Protein AF-A0A652K557-F1 (afdb_monomer)

Solvent-accessible surface area (backbone atoms only — not comparable to full-atom values): 4239 Å² total; per-residue (Å²): 128,42,57,14,81,71,79,59,48,77,34,80,60,63,97,68,79,82,68,63,59,43,77,41,71,66,45,48,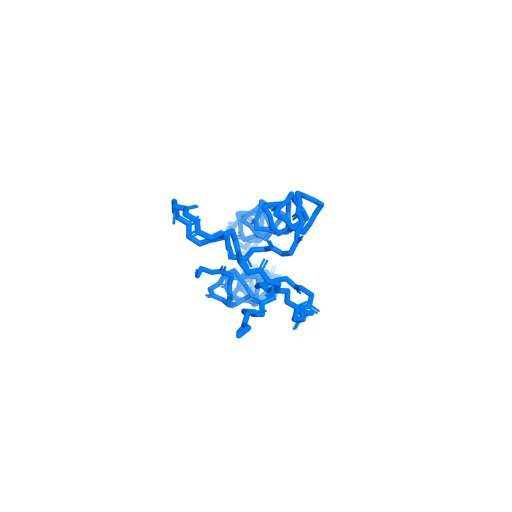50,52,47,52,49,51,50,53,51,31,54,53,47,26,54,50,22,55,50,50,24,73,73,31,88,73,82,56,19,62,57,26,47,50,55,19,50,53,33,46,55,55,44,62,76,66,114

Structure (mmCIF, N/CA/C/O backbone):
data_AF-A0A652K557-F1
#
_entry.id   AF-A0A652K557-F1
#
loop_
_atom_site.group_PDB
_atom_site.id
_atom_site.type_symbol
_atom_site.label_atom_id
_atom_site.label_alt_id
_atom_site.label_comp_id
_atom_site.label_asym_id
_atom_site.label_entity_id
_atom_site.label_seq_id
_atom_site.pdbx_PDB_ins_code
_atom_site.Cartn_x
_atom_site.Cartn_y
_atom_site.Cartn_z
_atom_site.occupancy
_atom_site.B_iso_or_equiv
_atom_site.auth_seq_id
_atom_site.auth_comp_id
_atom_site.auth_asym_id
_atom_site.auth_atom_id
_atom_site.pdbx_PDB_model_num
ATOM 1 N N . MET A 1 1 ? 7.524 -11.117 -20.373 1.00 79.75 1 MET A N 1
ATOM 2 C CA . MET A 1 1 ? 7.563 -9.727 -19.864 1.00 79.75 1 MET A CA 1
ATOM 3 C C . MET A 1 1 ? 6.972 -9.704 -18.464 1.00 79.75 1 MET A C 1
ATOM 5 O O . MET A 1 1 ? 6.115 -10.534 -18.187 1.00 79.75 1 MET A O 1
ATOM 9 N N . SER A 1 2 ? 7.445 -8.815 -17.588 1.00 91.06 2 SER A N 1
ATOM 10 C CA . SER A 1 2 ? 6.945 -8.680 -16.209 1.00 91.06 2 SER A CA 1
ATOM 11 C C . SER A 1 2 ? 6.113 -7.405 -16.066 1.00 91.06 2 SER A C 1
ATOM 13 O O . SER A 1 2 ? 6.341 -6.448 -16.802 1.00 91.06 2 SER A O 1
ATOM 15 N N . ARG A 1 3 ? 5.173 -7.367 -15.113 1.00 94.31 3 ARG A N 1
ATOM 16 C CA . ARG A 1 3 ? 4.368 -6.170 -14.803 1.00 94.31 3 ARG A CA 1
ATOM 17 C C . ARG A 1 3 ? 4.797 -5.528 -13.496 1.00 94.31 3 ARG A C 1
ATOM 19 O O . ARG A 1 3 ? 5.107 -6.217 -12.524 1.00 94.31 3 ARG A O 1
ATOM 26 N N . CYS A 1 4 ? 4.844 -4.199 -13.477 1.00 94.31 4 CYS A N 1
ATOM 27 C CA . CYS A 1 4 ? 5.208 -3.437 -12.291 1.00 94.31 4 CYS A CA 1
ATOM 28 C C . CYS A 1 4 ? 4.131 -3.575 -11.209 1.00 94.31 4 CYS A C 1
ATOM 30 O O . CYS A 1 4 ? 2.981 -3.220 -11.437 1.00 94.31 4 CYS A O 1
ATOM 32 N N . ALA A 1 5 ? 4.514 -3.973 -9.997 1.00 92.06 5 ALA A N 1
ATOM 33 C CA . ALA A 1 5 ? 3.591 -4.118 -8.866 1.00 92.06 5 ALA A CA 1
ATOM 34 C C . ALA A 1 5 ? 3.011 -2.787 -8.327 1.00 92.06 5 ALA A C 1
ATOM 36 O O . ALA A 1 5 ? 2.277 -2.795 -7.341 1.00 92.06 5 ALA A O 1
ATOM 37 N N . LEU A 1 6 ? 3.375 -1.640 -8.919 1.00 94.44 6 LEU A N 1
ATOM 38 C CA . LEU A 1 6 ? 2.805 -0.333 -8.579 1.00 94.44 6 LEU A CA 1
ATOM 39 C C . LEU A 1 6 ? 1.969 0.265 -9.713 1.00 94.44 6 LEU A C 1
ATOM 41 O O . LEU A 1 6 ? 0.838 0.658 -9.468 1.00 94.44 6 LEU A O 1
ATOM 45 N N . CYS A 1 7 ? 2.554 0.420 -10.903 1.00 94.62 7 CYS A N 1
ATOM 46 C CA . CYS A 1 7 ? 1.920 1.124 -12.023 1.00 94.62 7 CYS A CA 1
ATOM 47 C C . CYS A 1 7 ? 1.439 0.193 -13.138 1.00 94.62 7 CYS A C 1
ATOM 49 O O . CYS A 1 7 ? 1.025 0.684 -14.179 1.00 94.62 7 CYS A O 1
ATOM 51 N N . GLU A 1 8 ? 1.578 -1.124 -12.958 1.00 94.69 8 GLU A N 1
ATOM 52 C CA . GLU A 1 8 ? 1.139 -2.175 -13.890 1.00 94.69 8 GLU A CA 1
ATOM 53 C C . GLU A 1 8 ? 1.814 -2.171 -15.270 1.00 94.69 8 GLU A C 1
ATOM 55 O O . GLU A 1 8 ? 1.644 -3.117 -16.036 1.00 94.69 8 GLU A O 1
ATOM 60 N N . ALA A 1 9 ? 2.665 -1.180 -15.549 1.00 94.88 9 ALA A N 1
ATOM 61 C CA . ALA A 1 9 ? 3.441 -1.094 -16.774 1.00 94.88 9 ALA A CA 1
ATOM 62 C C . ALA A 1 9 ? 4.288 -2.352 -16.997 1.00 94.88 9 ALA A C 1
ATOM 64 O O . ALA A 1 9 ? 4.912 -2.888 -16.068 1.00 94.88 9 ALA A O 1
ATOM 65 N N . GLU A 1 10 ? 4.333 -2.788 -18.250 1.00 95.38 10 GLU A N 1
ATOM 66 C CA . GLU A 1 10 ? 5.181 -3.887 -18.684 1.00 95.38 10 GLU A CA 1
ATOM 67 C C . GLU A 1 10 ? 6.643 -3.441 -18.727 1.00 95.38 10 GLU A C 1
ATOM 69 O O . GLU A 1 10 ? 6.969 -2.325 -19.131 1.00 95.38 10 GLU A O 1
ATOM 74 N N . PHE A 1 11 ? 7.543 -4.311 -18.277 1.00 93.50 11 PHE A N 1
ATOM 75 C CA . PHE A 1 11 ? 8.977 -4.070 -18.338 1.00 93.50 11 PHE A CA 1
ATOM 76 C C . PHE A 1 11 ? 9.751 -5.375 -18.529 1.00 93.50 11 PHE A C 1
ATOM 78 O O . PHE A 1 11 ? 9.298 -6.474 -18.179 1.00 93.50 11 PHE A O 1
ATOM 85 N N . ALA A 1 12 ? 10.946 -5.245 -19.100 1.00 91.50 12 ALA A N 1
ATOM 86 C CA . ALA A 1 12 ? 11.886 -6.345 -19.214 1.00 91.50 12 ALA A CA 1
ATOM 87 C C . ALA A 1 12 ? 12.614 -6.530 -17.868 1.00 91.50 12 ALA A C 1
ATOM 89 O O . ALA A 1 12 ? 13.265 -5.592 -17.398 1.00 91.50 12 ALA A O 1
ATOM 90 N N . PRO A 1 13 ? 12.509 -7.699 -17.212 1.00 86.38 13 PRO A N 1
ATOM 91 C CA . PRO A 1 13 ? 13.304 -7.977 -16.024 1.00 86.38 13 PRO A CA 1
ATOM 92 C C . PRO A 1 13 ? 14.792 -8.084 -16.388 1.00 86.38 13 PRO A C 1
ATOM 94 O O . PRO A 1 13 ? 15.148 -8.386 -17.528 1.00 86.38 13 PRO A O 1
ATOM 97 N N . ALA A 1 14 ? 15.668 -7.859 -15.406 1.00 84.12 14 ALA A N 1
ATOM 98 C CA . ALA A 1 14 ? 17.102 -8.053 -15.592 1.00 84.12 14 ALA A CA 1
ATOM 99 C C . ALA A 1 14 ? 17.402 -9.508 -16.016 1.00 84.12 14 ALA A C 1
ATOM 101 O O . ALA A 1 14 ? 16.775 -10.431 -15.491 1.00 84.12 14 ALA A O 1
ATOM 102 N N . PRO A 1 15 ? 18.369 -9.737 -16.923 1.00 83.00 15 PRO A N 1
ATOM 103 C CA . PRO A 1 15 ? 18.649 -11.068 -17.468 1.00 83.00 15 PRO A CA 1
ATOM 104 C C . PRO A 1 15 ? 19.279 -12.030 -16.449 1.00 83.00 15 PRO A C 1
ATOM 106 O O . PRO A 1 15 ? 19.332 -13.231 -16.693 1.00 83.00 15 PRO A O 1
ATOM 109 N N . ARG A 1 16 ? 19.798 -11.520 -15.324 1.00 87.81 16 ARG A N 1
ATOM 110 C CA . ARG A 1 16 ? 20.399 -12.307 -14.238 1.00 87.81 16 ARG A CA 1
ATOM 111 C C . ARG A 1 16 ? 20.051 -11.689 -12.885 1.00 87.81 16 ARG A C 1
ATOM 113 O O . ARG A 1 16 ? 19.807 -10.487 -12.791 1.00 87.81 16 ARG A O 1
ATOM 120 N N . GLY A 1 17 ? 20.099 -12.508 -11.837 1.00 87.06 17 GLY A N 1
ATOM 121 C CA . GLY A 1 17 ? 19.788 -12.100 -10.466 1.00 87.06 17 GLY A CA 1
ATOM 122 C C . GLY A 1 17 ? 18.296 -12.184 -10.137 1.00 87.06 17 GLY A C 1
ATOM 123 O O . GLY A 1 17 ? 17.509 -12.781 -10.870 1.00 87.06 17 GLY A O 1
ATOM 124 N N . ARG A 1 18 ? 17.904 -11.610 -8.993 1.00 85.31 18 ARG A N 1
ATOM 125 C CA . ARG A 1 18 ? 16.505 -11.618 -8.547 1.00 85.31 18 ARG A CA 1
ATOM 126 C C . ARG A 1 18 ? 15.666 -10.720 -9.467 1.00 85.31 18 ARG A C 1
ATOM 128 O O . ARG A 1 18 ? 15.982 -9.532 -9.571 1.00 85.31 18 ARG A O 1
ATOM 135 N N . PRO A 1 19 ? 14.584 -11.227 -10.084 1.00 83.25 19 PRO A N 1
ATOM 136 C CA . PRO A 1 19 ? 13.724 -10.399 -10.918 1.00 83.25 19 PRO A CA 1
ATOM 137 C C . PRO A 1 19 ? 13.113 -9.266 -10.085 1.00 83.25 19 PRO A C 1
ATOM 139 O O . PRO A 1 19 ? 12.571 -9.488 -8.999 1.00 83.25 19 PRO A O 1
ATOM 142 N N . SER A 1 20 ? 13.221 -8.033 -10.587 1.00 87.69 20 SER A N 1
ATOM 143 C CA . SER A 1 20 ? 12.593 -6.874 -9.948 1.00 87.69 20 SER A CA 1
ATOM 144 C C . SER A 1 20 ? 11.070 -7.013 -9.997 1.00 87.69 20 SER A C 1
ATOM 146 O O . SER A 1 20 ? 10.524 -7.466 -10.999 1.00 87.69 20 SER A O 1
ATOM 148 N N . ARG A 1 21 ? 10.376 -6.583 -8.936 1.00 91.19 21 ARG A N 1
ATOM 149 C CA . ARG A 1 21 ? 8.905 -6.421 -8.916 1.00 91.19 21 ARG A CA 1
ATOM 150 C C . ARG A 1 21 ? 8.455 -5.074 -9.495 1.00 91.19 21 ARG A C 1
ATOM 152 O O . ARG A 1 21 ? 7.264 -4.851 -9.690 1.00 91.19 21 ARG A O 1
ATOM 159 N N . PHE A 1 22 ? 9.388 -4.154 -9.728 1.00 94.12 22 PHE A N 1
ATOM 160 C CA . PHE A 1 22 ? 9.100 -2.773 -10.107 1.00 94.12 22 PHE A CA 1
ATOM 161 C C . PHE A 1 22 ? 9.870 -2.392 -11.368 1.00 94.12 22 PHE A C 1
ATOM 163 O O . PHE A 1 22 ? 11.052 -2.716 -11.490 1.00 94.12 22 PHE A O 1
ATOM 170 N N . CYS A 1 23 ? 9.223 -1.644 -12.261 1.00 93.56 23 CYS A N 1
ATOM 171 C CA . CYS A 1 23 ? 9.846 -1.152 -13.491 1.00 93.56 23 CYS A CA 1
ATOM 172 C C . CYS A 1 23 ? 10.916 -0.075 -13.245 1.00 93.56 23 CYS A C 1
ATOM 174 O O . CYS A 1 23 ? 11.710 0.219 -14.130 1.00 93.56 23 CYS A O 1
ATOM 176 N N . SER A 1 24 ? 10.936 0.542 -12.058 1.00 93.62 24 SER A N 1
ATOM 177 C CA . SER A 1 24 ? 11.892 1.593 -11.706 1.00 93.62 24 SER A CA 1
ATOM 178 C C . SER A 1 24 ? 12.069 1.741 -10.196 1.00 93.62 24 SER A C 1
ATOM 180 O O . SER A 1 24 ? 11.185 1.407 -9.398 1.00 93.62 24 SER A O 1
ATOM 182 N N . ASP A 1 25 ? 13.188 2.351 -9.808 1.00 94.44 25 ASP A N 1
ATOM 183 C CA . ASP A 1 25 ? 13.462 2.786 -8.436 1.00 94.44 25 ASP A CA 1
ATOM 184 C C . ASP A 1 25 ? 12.396 3.746 -7.902 1.00 94.44 25 ASP A C 1
ATOM 186 O O . ASP A 1 25 ? 12.032 3.681 -6.726 1.00 94.44 25 ASP A O 1
ATOM 190 N N . ARG A 1 26 ? 11.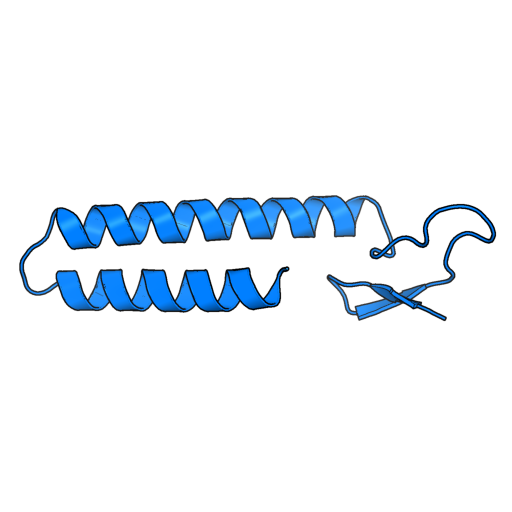843 4.600 -8.773 1.00 96.19 26 ARG A N 1
ATOM 191 C CA . ARG A 1 2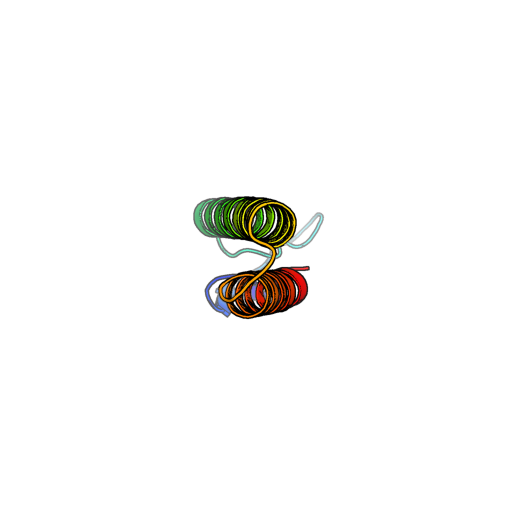6 ? 10.723 5.484 -8.437 1.00 96.19 26 ARG A CA 1
ATOM 192 C C . ARG A 1 26 ? 9.499 4.677 -8.014 1.00 96.19 26 ARG A C 1
ATOM 194 O O . ARG A 1 26 ? 8.918 4.980 -6.977 1.00 96.19 26 ARG A O 1
ATOM 201 N N . CYS A 1 27 ? 9.138 3.633 -8.763 1.00 95.50 27 CYS A N 1
ATOM 202 C CA . CYS A 1 27 ? 8.004 2.775 -8.415 1.00 95.50 27 CYS A CA 1
ATOM 203 C C . CYS A 1 27 ? 8.253 1.974 -7.132 1.00 95.50 27 CYS A C 1
ATOM 205 O O . CYS A 1 27 ? 7.363 1.876 -6.290 1.00 95.50 27 CYS A O 1
ATOM 207 N N . ARG A 1 28 ? 9.477 1.473 -6.920 1.00 94.81 28 ARG A N 1
ATOM 208 C CA . ARG A 1 28 ? 9.849 0.814 -5.658 1.00 94.81 28 ARG A CA 1
ATOM 209 C C . ARG A 1 28 ? 9.680 1.758 -4.461 1.00 94.81 28 ARG A C 1
ATOM 211 O O . ARG A 1 28 ? 9.034 1.400 -3.479 1.00 94.81 28 ARG A O 1
ATOM 218 N N . LYS A 1 29 ? 10.236 2.972 -4.551 1.00 96.25 29 LYS A N 1
ATOM 219 C CA . LYS A 1 29 ? 10.161 3.988 -3.486 1.00 96.25 29 LYS A CA 1
ATOM 220 C C . LYS A 1 29 ? 8.726 4.447 -3.236 1.00 96.25 29 LYS A C 1
ATOM 222 O O . LYS A 1 29 ? 8.308 4.503 -2.086 1.00 96.25 29 LYS A O 1
ATOM 227 N N . ALA A 1 30 ? 7.959 4.722 -4.290 1.00 96.12 30 ALA A N 1
ATOM 228 C CA . ALA A 1 30 ? 6.562 5.137 -4.173 1.00 96.12 30 ALA A CA 1
ATOM 229 C C . ALA A 1 30 ? 5.691 4.045 -3.536 1.00 96.12 30 ALA A C 1
ATOM 231 O O . ALA A 1 30 ? 4.866 4.345 -2.675 1.00 96.12 30 ALA A O 1
ATOM 232 N N . ARG A 1 31 ? 5.922 2.772 -3.884 1.00 95.00 31 ARG A N 1
ATOM 233 C CA . ARG A 1 31 ? 5.259 1.649 -3.219 1.00 95.00 31 ARG A CA 1
ATOM 234 C C . ARG A 1 31 ? 5.585 1.609 -1.729 1.00 95.00 31 ARG A C 1
ATOM 236 O O . ARG A 1 31 ? 4.669 1.581 -0.913 1.00 95.00 31 ARG A O 1
ATOM 243 N N . HIS A 1 32 ? 6.867 1.657 -1.383 1.00 95.50 32 HIS A N 1
ATOM 244 C CA . HIS A 1 32 ? 7.292 1.639 0.014 1.00 95.50 32 HIS A CA 1
ATOM 245 C C . HIS A 1 32 ? 6.731 2.831 0.809 1.00 95.50 32 HIS A C 1
ATOM 247 O O . HIS A 1 32 ? 6.290 2.672 1.944 1.00 95.50 32 HIS A O 1
ATOM 253 N N . GLN A 1 33 ? 6.671 4.019 0.200 1.00 96.31 33 GLN A N 1
ATOM 254 C CA . GLN A 1 33 ? 6.058 5.192 0.817 1.00 96.31 33 GLN A CA 1
ATOM 255 C C . GLN A 1 33 ? 4.559 4.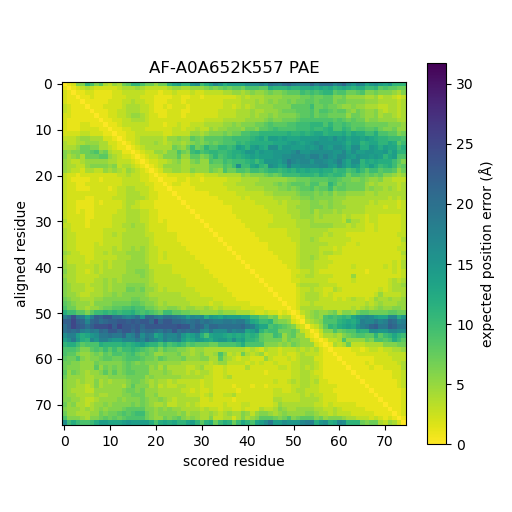983 1.072 1.00 96.31 33 GLN A C 1
ATOM 257 O O . GLN A 1 33 ? 4.096 5.266 2.174 1.00 96.31 33 GLN A O 1
ATOM 262 N N . ARG A 1 34 ? 3.812 4.445 0.096 1.00 94.88 34 ARG A N 1
ATOM 263 C CA . ARG A 1 34 ? 2.380 4.137 0.257 1.00 94.88 34 ARG A CA 1
ATOM 264 C C . ARG A 1 34 ? 2.147 3.152 1.402 1.00 94.88 34 ARG A C 1
ATOM 266 O O . ARG A 1 34 ? 1.265 3.369 2.223 1.00 94.88 34 ARG A O 1
ATOM 273 N N . GLU A 1 35 ? 2.967 2.109 1.481 1.00 95.81 35 GLU A N 1
ATOM 274 C CA . GLU A 1 35 ? 2.911 1.120 2.559 1.00 95.81 35 GLU A CA 1
ATOM 275 C C . GLU A 1 35 ? 3.147 1.758 3.938 1.00 95.81 35 GLU A C 1
ATOM 277 O O . GLU A 1 35 ? 2.374 1.528 4.868 1.00 95.81 35 GLU A O 1
ATOM 282 N N . ARG A 1 36 ? 4.167 2.617 4.066 1.00 96.62 36 ARG A N 1
ATOM 283 C CA . ARG A 1 36 ? 4.440 3.358 5.308 1.00 96.62 36 ARG A CA 1
ATOM 284 C C . ARG A 1 36 ? 3.276 4.260 5.710 1.00 96.62 36 ARG A C 1
ATOM 286 O O . ARG A 1 36 ? 2.915 4.287 6.884 1.00 96.62 36 ARG A O 1
ATOM 293 N N . THR A 1 37 ? 2.689 4.980 4.755 1.00 95.94 37 THR A N 1
ATOM 294 C CA . THR A 1 37 ? 1.537 5.854 5.009 1.00 95.94 37 THR A CA 1
ATOM 295 C C . THR A 1 37 ? 0.325 5.061 5.494 1.00 95.94 37 THR A C 1
ATOM 297 O O . THR A 1 37 ? -0.280 5.455 6.487 1.00 95.94 37 THR A O 1
ATOM 300 N N . LEU A 1 38 ? 0.001 3.931 4.85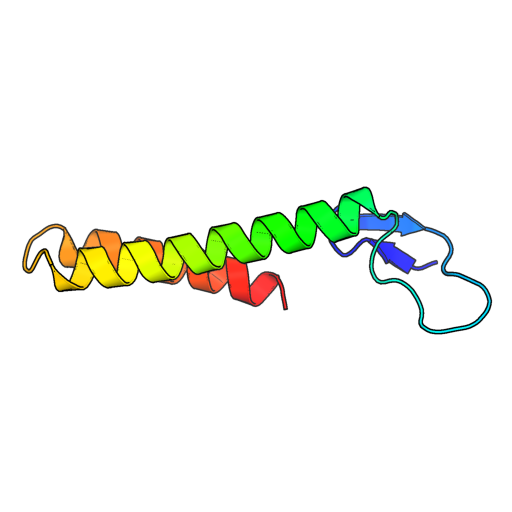7 1.00 94.06 38 LEU A N 1
ATOM 301 C CA . LEU A 1 38 ? -1.124 3.082 5.267 1.00 94.06 38 LEU A CA 1
ATOM 302 C C . LEU A 1 38 ? -0.925 2.506 6.672 1.00 94.06 38 LEU A C 1
ATOM 304 O O . LEU A 1 38 ? -1.832 2.579 7.495 1.00 94.06 38 LEU A O 1
ATOM 308 N N . ARG A 1 39 ? 0.278 2.015 6.995 1.00 94.44 39 ARG A N 1
ATOM 309 C CA . ARG A 1 39 ? 0.596 1.537 8.354 1.00 94.44 39 ARG A CA 1
ATOM 310 C C . ARG A 1 39 ? 0.387 2.629 9.409 1.00 94.44 39 ARG A C 1
ATOM 312 O O . ARG A 1 39 ? -0.240 2.374 10.433 1.00 94.44 39 ARG A O 1
ATOM 319 N N . ALA A 1 40 ? 0.854 3.849 9.134 1.00 95.62 40 ALA A N 1
ATOM 320 C CA . ALA A 1 40 ? 0.664 4.985 10.035 1.00 95.62 40 ALA A CA 1
ATOM 321 C C . ALA A 1 40 ? -0.819 5.378 10.183 1.00 95.62 40 ALA A C 1
ATOM 323 O O . ALA A 1 40 ? -1.249 5.767 11.268 1.00 95.62 40 ALA A O 1
ATOM 324 N N . GLN A 1 41 ? -1.616 5.261 9.115 1.00 93.19 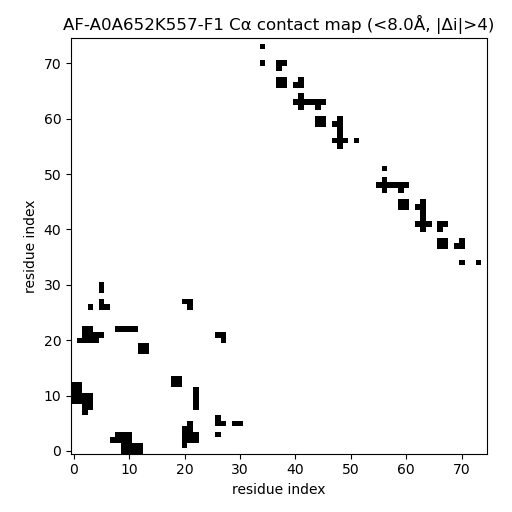41 GLN A N 1
ATOM 325 C CA . GLN A 1 41 ? -3.062 5.486 9.167 1.00 93.19 41 GLN A CA 1
ATOM 326 C C . GLN A 1 41 ? -3.768 4.445 10.038 1.00 93.19 41 GLN A C 1
ATOM 328 O O . GLN A 1 41 ? -4.516 4.834 10.930 1.00 93.19 41 GLN A O 1
ATOM 333 N N . VAL A 1 42 ? -3.483 3.152 9.846 1.00 93.62 42 VAL A N 1
ATOM 334 C CA . VAL A 1 42 ? -4.031 2.070 10.683 1.00 93.62 42 VAL A CA 1
ATOM 335 C C . VAL A 1 42 ? -3.721 2.326 12.159 1.00 93.62 42 VAL A C 1
ATOM 337 O O . VAL A 1 42 ? -4.623 2.304 12.995 1.00 93.62 42 VAL A O 1
ATOM 340 N N . GLU A 1 43 ? -2.466 2.637 12.493 1.00 93.44 43 GLU A N 1
ATOM 341 C CA . GLU A 1 43 ? -2.066 2.943 13.870 1.00 93.44 43 GLU A CA 1
ATOM 342 C C . GLU A 1 43 ? -2.816 4.162 14.430 1.00 93.44 43 GLU A C 1
ATOM 344 O O . GLU A 1 43 ? -3.354 4.110 15.541 1.00 93.44 43 GLU A O 1
ATOM 349 N N . ARG A 1 44 ? -2.907 5.245 13.647 1.00 93.50 44 ARG A N 1
ATOM 350 C CA . ARG A 1 44 ? -3.620 6.471 14.026 1.00 93.50 44 ARG A CA 1
ATOM 351 C C . ARG A 1 44 ? -5.096 6.202 14.294 1.00 93.50 44 ARG A C 1
ATOM 353 O O . ARG A 1 44 ? -5.602 6.632 15.327 1.00 93.50 44 ARG A O 1
ATOM 360 N N . TYR A 1 45 ? -5.783 5.510 13.393 1.00 89.38 45 TYR A N 1
ATOM 361 C CA . TYR A 1 45 ? -7.210 5.232 13.526 1.00 89.38 45 TYR A CA 1
ATOM 362 C C . TYR A 1 45 ? -7.494 4.278 14.688 1.00 89.38 45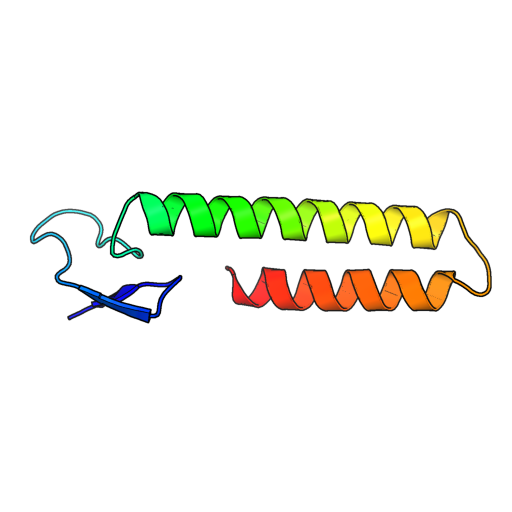 TYR A C 1
ATOM 364 O O . TYR A 1 45 ? -8.370 4.560 15.502 1.00 89.38 45 TYR A O 1
ATOM 372 N N . ASN A 1 46 ? -6.664 3.249 14.880 1.00 88.81 46 ASN A N 1
ATOM 373 C CA . ASN A 1 46 ? -6.740 2.380 16.057 1.00 88.81 46 ASN A CA 1
ATOM 374 C C . ASN A 1 46 ? -6.492 3.135 17.371 1.00 88.81 46 ASN A C 1
ATOM 376 O O . ASN A 1 46 ? -7.058 2.798 18.412 1.00 88.81 46 ASN A O 1
ATOM 380 N N . ARG A 1 47 ? -5.620 4.150 17.369 1.00 90.50 47 ARG A N 1
ATOM 381 C CA . ARG A 1 47 ? -5.425 5.022 18.534 1.00 90.50 47 ARG A CA 1
ATOM 382 C C . ARG A 1 47 ? -6.651 5.904 18.778 1.00 90.50 47 ARG A C 1
ATOM 384 O O . ARG A 1 47 ? -7.089 6.008 19.918 1.00 90.50 47 ARG A O 1
ATOM 391 N N . LEU A 1 48 ? -7.214 6.514 17.735 1.00 87.00 48 LEU A N 1
ATOM 392 C CA . LEU A 1 48 ? -8.390 7.384 17.846 1.00 87.00 48 LEU A CA 1
ATOM 393 C C . LEU A 1 48 ? -9.643 6.629 18.302 1.00 87.00 48 LEU A C 1
ATOM 395 O O . LEU A 1 48 ? -10.378 7.159 19.133 1.00 87.00 48 LEU A O 1
ATOM 399 N N . ALA A 1 49 ? -9.850 5.401 17.818 1.00 85.56 49 ALA A N 1
ATOM 400 C CA . ALA A 1 49 ? -10.944 4.531 18.248 1.00 85.56 49 ALA A CA 1
ATOM 401 C C . ALA A 1 49 ? -10.858 4.201 19.748 1.00 85.56 49 ALA A C 1
ATOM 403 O O . ALA A 1 49 ? -11.870 4.180 20.436 1.00 85.56 49 ALA A O 1
ATOM 404 N N . ARG A 1 50 ? -9.640 4.013 20.278 1.00 85.94 50 ARG A N 1
ATOM 405 C CA . ARG A 1 50 ? -9.415 3.767 21.713 1.00 85.94 50 ARG A CA 1
ATOM 406 C C . ARG A 1 50 ? -9.655 4.994 22.596 1.00 85.94 50 ARG A C 1
ATOM 408 O O . ARG A 1 50 ? -10.018 4.832 23.753 1.00 85.94 50 ARG A O 1
ATOM 415 N N . LEU A 1 51 ? -9.419 6.200 22.079 1.00 86.88 51 LEU A N 1
ATOM 416 C CA . LEU A 1 51 ? -9.556 7.446 22.844 1.00 86.88 51 LEU A CA 1
ATOM 417 C C . LEU A 1 51 ? -10.983 8.016 22.844 1.00 86.88 51 LEU A C 1
ATOM 419 O O . LEU A 1 51 ? -11.299 8.815 23.719 1.00 86.88 51 LEU A O 1
ATOM 423 N N . ASN A 1 52 ? -11.830 7.639 21.882 1.00 79.44 52 ASN A N 1
ATOM 424 C CA . ASN A 1 52 ? -13.180 8.185 21.725 1.00 79.44 52 ASN A CA 1
ATOM 425 C C . ASN A 1 52 ? -14.222 7.069 21.876 1.00 79.44 52 ASN A C 1
ATOM 427 O O . ASN A 1 52 ? -14.460 6.373 20.893 1.00 79.44 52 ASN A O 1
ATOM 431 N N . PRO A 1 53 ? -14.836 6.888 23.059 1.00 67.12 53 PRO A N 1
ATOM 432 C CA . PRO A 1 53 ? -15.722 5.754 23.310 1.00 67.12 53 PRO A CA 1
ATOM 433 C C . PRO A 1 53 ? -17.053 5.796 22.537 1.00 67.12 53 PRO A C 1
ATOM 435 O O . PRO A 1 53 ? -17.506 4.732 22.152 1.00 67.12 53 PRO A O 1
ATOM 438 N N . GLU A 1 54 ? -17.634 6.967 22.230 1.00 77.06 54 GLU A N 1
ATOM 439 C CA . GLU A 1 54 ? -18.837 7.131 21.377 1.00 77.06 54 GLU A CA 1
ATOM 440 C C . GLU A 1 54 ? -18.941 8.586 20.850 1.00 77.06 54 GLU A C 1
ATOM 442 O O . GLU A 1 54 ? -18.488 9.494 21.556 1.00 77.06 54 GLU A O 1
ATOM 447 N N . PRO A 1 55 ? -19.522 8.878 19.657 1.00 66.12 55 PRO A N 1
ATOM 448 C CA . PRO A 1 55 ? -19.973 7.980 18.575 1.00 66.12 55 PRO A CA 1
ATOM 449 C C . PRO A 1 55 ? -18.906 7.715 17.489 1.00 66.12 55 PRO A C 1
ATOM 451 O O . PRO A 1 55 ? -19.126 6.963 16.541 1.00 66.12 55 PRO A O 1
ATOM 454 N N . TYR A 1 56 ? -17.730 8.343 17.592 1.00 71.56 56 TYR A N 1
ATOM 455 C CA . TYR A 1 56 ? -16.682 8.256 16.565 1.00 71.56 56 TYR A CA 1
ATOM 456 C C . TYR A 1 56 ? -15.830 6.976 16.640 1.00 71.56 56 TYR A C 1
ATOM 458 O O . TYR A 1 56 ? -15.013 6.745 15.747 1.00 71.56 56 TYR A O 1
ATOM 466 N N . SER A 1 57 ? -16.008 6.147 17.677 1.00 74.88 57 SER A N 1
ATOM 467 C CA . SER A 1 57 ? -15.341 4.845 17.850 1.00 74.88 57 SER A CA 1
ATOM 468 C C . SER A 1 57 ? -15.512 3.968 16.601 1.00 74.88 57 SER A C 1
ATOM 470 O O . SER A 1 57 ? -14.529 3.502 16.020 1.00 74.88 57 SER A O 1
ATOM 472 N N . SER A 1 58 ? -16.760 3.831 16.143 1.00 82.75 58 SER A N 1
ATOM 473 C CA . SER A 1 58 ? -17.166 3.057 14.969 1.00 82.75 58 SER A CA 1
ATOM 474 C C . SER A 1 58 ? -16.568 3.607 13.671 1.00 82.75 58 SER A C 1
ATOM 476 O O . SER A 1 58 ? -16.016 2.852 12.875 1.00 82.75 58 SER A O 1
ATOM 478 N N . MET A 1 59 ? -16.589 4.929 13.484 1.00 87.06 59 MET A N 1
ATOM 479 C CA . MET A 1 59 ? -16.022 5.587 12.305 1.00 87.06 59 MET A CA 1
ATOM 480 C C . MET A 1 59 ? -14.513 5.340 12.188 1.00 87.06 59 MET A C 1
ATOM 482 O O . MET A 1 59 ? -14.026 4.966 11.120 1.00 87.06 59 MET A O 1
ATOM 486 N N . TRP A 1 60 ? -13.760 5.528 13.276 1.00 84.56 60 TRP A N 1
ATOM 487 C CA . TRP A 1 60 ? -12.315 5.304 13.256 1.00 84.56 60 TRP A CA 1
ATOM 488 C C . TRP A 1 60 ? -11.966 3.824 13.090 1.00 84.56 60 TRP A C 1
ATOM 490 O O . TRP A 1 60 ? -11.010 3.514 12.384 1.00 84.56 60 TRP A O 1
ATOM 500 N N . ALA A 1 61 ? -12.749 2.910 13.669 1.00 85.38 61 ALA A N 1
ATOM 501 C CA . ALA A 1 61 ? -12.578 1.477 13.445 1.00 85.38 61 ALA A CA 1
ATOM 502 C C . ALA A 1 61 ? -12.768 1.102 11.964 1.00 85.38 61 ALA A C 1
ATOM 504 O O . ALA A 1 61 ? -11.930 0.393 11.407 1.00 85.38 61 ALA A O 1
ATOM 505 N N . SER A 1 62 ? -13.798 1.642 11.302 1.00 88.50 62 SER A N 1
ATOM 506 C CA . SER A 1 62 ? -14.014 1.440 9.863 1.00 88.50 62 SER A CA 1
ATOM 507 C C . SER A 1 62 ? -12.845 1.973 9.031 1.00 88.50 62 SER A C 1
ATOM 509 O O . SER A 1 62 ? -12.304 1.250 8.201 1.00 88.50 62 SER A O 1
ATOM 511 N N . MET A 1 63 ? -12.362 3.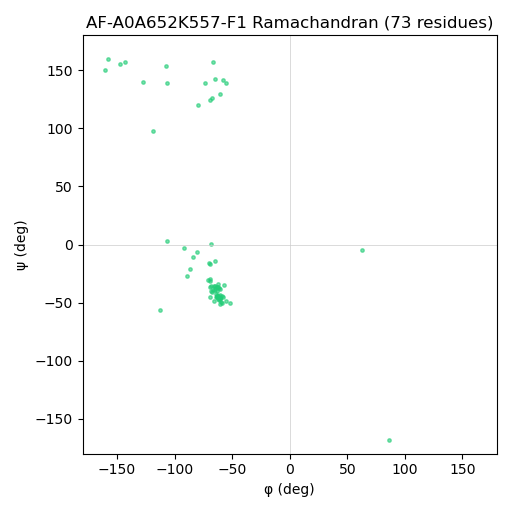189 9.314 1.00 90.75 63 MET A N 1
ATOM 512 C CA . MET A 1 63 ? -11.201 3.746 8.604 1.00 90.75 63 MET A CA 1
ATOM 513 C C . MET A 1 63 ? -9.919 2.927 8.818 1.00 90.75 63 MET A C 1
ATOM 515 O O . MET A 1 63 ? -9.107 2.793 7.900 1.00 90.75 63 MET A O 1
ATOM 519 N N . ALA A 1 64 ? -9.716 2.370 10.017 1.00 90.25 64 ALA A N 1
ATOM 520 C CA . ALA A 1 64 ? -8.604 1.460 10.278 1.00 90.25 64 ALA A CA 1
ATOM 521 C C . ALA A 1 64 ? -8.726 0.176 9.445 1.00 90.25 64 ALA A C 1
ATOM 523 O O . ALA A 1 64 ? -7.732 -0.273 8.873 1.00 90.25 64 ALA A O 1
ATOM 524 N N . ALA A 1 65 ? -9.934 -0.389 9.351 1.00 90.25 65 ALA A N 1
ATOM 525 C CA . ALA A 1 65 ? -10.208 -1.587 8.565 1.00 90.25 65 ALA A CA 1
ATOM 526 C C . ALA A 1 65 ? -9.965 -1.355 7.066 1.00 90.25 65 ALA A C 1
ATOM 528 O O . ALA A 1 65 ? -9.282 -2.161 6.433 1.00 90.25 65 ALA A O 1
ATOM 529 N N . ASP A 1 66 ? -10.425 -0.228 6.520 1.00 93.00 66 ASP A N 1
ATOM 53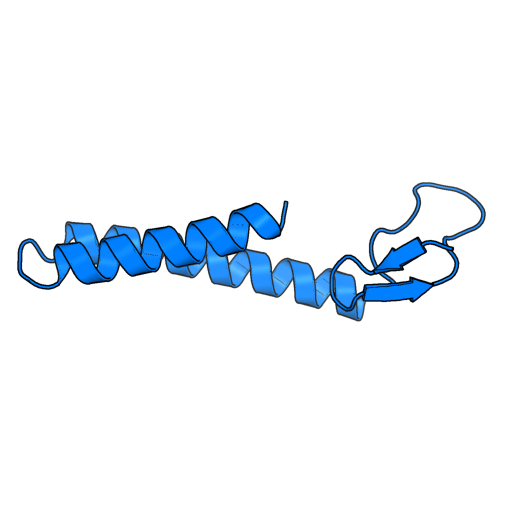0 C CA . ASP A 1 66 ? -10.198 0.138 5.118 1.00 93.00 66 ASP A CA 1
ATOM 531 C C . ASP A 1 66 ? -8.703 0.306 4.813 1.00 93.00 66 ASP A C 1
ATOM 533 O O . ASP A 1 66 ? -8.182 -0.270 3.854 1.00 93.00 66 ASP A O 1
ATOM 537 N N . ALA A 1 67 ? -7.970 1.031 5.667 1.00 90.38 67 ALA A N 1
ATOM 538 C CA . ALA A 1 67 ? -6.527 1.208 5.510 1.00 90.38 67 ALA A CA 1
ATOM 539 C C . ALA A 1 67 ? -5.766 -0.128 5.619 1.00 90.38 67 ALA A C 1
ATOM 541 O O . ALA A 1 67 ? -4.795 -0.358 4.892 1.00 90.38 67 ALA A O 1
ATOM 542 N N . GLN A 1 68 ? -6.222 -1.033 6.489 1.00 91.75 68 GLN A N 1
ATOM 543 C CA . GLN A 1 68 ? -5.665 -2.376 6.626 1.00 91.75 68 GLN A CA 1
ATOM 544 C C . GLN A 1 68 ? -5.948 -3.240 5.386 1.00 91.75 68 GLN A C 1
ATOM 546 O O . GLN A 1 68 ? -5.062 -3.971 4.939 1.00 91.75 68 GLN A O 1
ATOM 551 N N . ALA A 1 69 ? -7.146 -3.140 4.805 1.00 92.88 69 ALA A N 1
ATOM 552 C CA . ALA A 1 69 ? -7.506 -3.826 3.567 1.00 92.88 69 ALA A CA 1
ATOM 553 C C . ALA A 1 69 ? -6.691 -3.309 2.373 1.00 92.88 69 ALA A C 1
ATOM 555 O O . ALA A 1 69 ? -6.291 -4.075 1.498 1.00 92.88 69 ALA A O 1
ATOM 556 N N . ASP A 1 70 ? -6.391 -2.015 2.333 1.00 91.31 70 ASP A N 1
ATOM 557 C CA . ASP A 1 70 ? -5.485 -1.473 1.327 1.00 91.31 70 ASP A CA 1
ATOM 558 C C . ASP A 1 70 ? -4.042 -1.924 1.544 1.00 91.31 70 ASP A C 1
ATOM 560 O O . ASP A 1 70 ? -3.349 -2.219 0.570 1.00 91.31 70 ASP A O 1
ATOM 564 N N . LEU A 1 71 ? -3.590 -2.039 2.796 1.00 89.38 71 LEU A N 1
ATOM 565 C CA . LEU A 1 71 ? -2.263 -2.553 3.123 1.00 89.38 71 LEU A CA 1
ATOM 566 C C . LEU A 1 71 ? -2.102 -4.031 2.735 1.00 89.38 71 LEU A C 1
ATOM 568 O O . LEU A 1 71 ? -1.039 -4.403 2.242 1.00 89.38 71 LEU A O 1
ATOM 572 N N . SER A 1 72 ? -3.135 -4.863 2.899 1.00 90.31 72 SER A N 1
ATOM 573 C CA . SER A 1 72 ? -3.085 -6.286 2.522 1.00 90.31 72 SER A CA 1
ATOM 574 C C . SER A 1 72 ? -3.030 -6.504 1.010 1.00 90.31 72 SER A C 1
ATOM 576 O O . SER A 1 72 ? -2.373 -7.429 0.545 1.00 90.31 72 SER A O 1
ATOM 578 N N . LYS A 1 73 ? -3.616 -5.601 0.213 1.00 87.75 73 LYS A N 1
ATOM 579 C CA . LYS A 1 73 ? -3.392 -5.570 -1.243 1.00 87.75 73 LYS A CA 1
ATOM 580 C C . LYS A 1 73 ? -1.941 -5.228 -1.588 1.00 87.75 73 LYS A C 1
ATOM 582 O O . LYS A 1 73 ? -1.548 -5.351 -2.753 1.00 87.75 73 LYS A O 1
ATOM 587 N N . LEU A 1 74 ? -1.159 -4.719 -0.620 1.00 82.62 74 LEU A N 1
ATOM 588 C CA . LEU A 1 74 ? 0.205 -4.287 -0.871 1.00 82.62 74 LEU A CA 1
ATOM 589 C C . LEU A 1 74 ? 1.297 -5.348 -0.712 1.00 82.62 74 LEU A C 1
ATOM 591 O O . LEU A 1 74 ? 2.334 -5.198 -1.378 1.00 82.62 74 LEU A O 1
ATOM 595 N N . SER A 1 75 ? 1.067 -6.356 0.132 1.00 67.75 75 SER A N 1
ATOM 596 C CA . SER A 1 75 ? 1.976 -7.479 0.414 1.00 67.75 75 SER A CA 1
ATOM 597 C C . SER A 1 75 ? 2.056 -8.458 -0.757 1.00 67.75 75 SER A C 1
ATOM 599 O O . SER A 1 75 ? 3.179 -8.656 -1.300 1.00 67.75 75 SER A O 1
#

Mean predicted aligned error: 5.32 Å

Radius of gyration: 17.08 Å; Cα contacts (8 Å, |Δi|>4): 77; chains: 1; bounding box: 40×21×43 Å

Nearest PDB structures (foldseek):
  1z0p-assembly1_A-2  TM=5.406E-01  e=8.324E+00  Streptococcus pyogenes M1 GAS

Sequence (75 aa):
MSRCALCEAEFAPAPRGRPSRFCSDRCRKARHQRERTLRAQVERYNRLARLNPEPYSSMWASMAADAQADLSKLS

Secondary structure (DSSP, 8-state):
-EE-TTT--EEPPPSSSSPPSSSSHHHHHHHHHHHHHHHHHHHHHHHHHHH--SSHHHHHHHHHHHHHHHHHTT-

pLDDT: mean 89.28, std 7.02, range [66.12, 96.62]

Foldseek 3Di:
DAAALQPRDDDDFDPDDDTDNHRDPVSVVVLVVLLVVLVVLLVVLVVVLVVQVDDCVVVSVVSNVVSVVVNVSSD